Protein AF-A0A1K1MH21-F1 (afdb_monomer_lite)

Structure (mmCIF, N/CA/C/O backbone):
data_AF-A0A1K1MH21-F1
#
_entry.id   AF-A0A1K1MH21-F1
#
loop_
_atom_site.group_PDB
_atom_site.id
_atom_site.type_symbol
_atom_site.label_atom_id
_atom_site.label_alt_id
_atom_site.label_comp_id
_atom_site.label_asym_id
_atom_site.label_entity_id
_atom_site.label_seq_id
_atom_site.pdbx_PDB_ins_code
_atom_site.Cartn_x
_atom_site.Cartn_y
_atom_site.Cartn_z
_atom_site.occupancy
_atom_site.B_iso_or_equiv
_atom_site.auth_seq_id
_atom_site.auth_comp_id
_atom_site.auth_asym_id
_atom_site.auth_atom_id
_atom_site.pdbx_PDB_model_num
ATOM 1 N N . MET A 1 1 ? 69.486 1.616 -48.348 1.00 52.44 1 MET A N 1
ATOM 2 C CA . MET A 1 1 ? 68.065 1.560 -47.936 1.00 52.44 1 MET A CA 1
ATOM 3 C C . MET A 1 1 ? 67.281 2.395 -48.944 1.00 52.44 1 MET A C 1
ATOM 5 O O . MET A 1 1 ? 67.417 3.607 -48.934 1.00 52.44 1 MET A O 1
ATOM 9 N N . ASN A 1 2 ? 66.639 1.754 -49.921 1.00 60.66 2 ASN A N 1
ATOM 10 C CA . ASN A 1 2 ? 66.218 2.388 -51.178 1.00 60.66 2 ASN A CA 1
ATOM 11 C C . ASN A 1 2 ? 64.848 3.083 -51.056 1.00 60.66 2 ASN A C 1
ATOM 13 O O . ASN A 1 2 ? 63.925 2.522 -50.465 1.00 60.66 2 ASN A O 1
ATOM 17 N N . GLU A 1 3 ? 64.702 4.270 -51.650 1.00 65.94 3 GLU A N 1
ATOM 18 C CA . GLU A 1 3 ? 63.504 5.130 -51.573 1.00 65.94 3 GLU A CA 1
ATOM 19 C C . GLU A 1 3 ? 62.234 4.462 -52.131 1.00 65.94 3 GLU A C 1
ATOM 21 O O . GLU A 1 3 ? 61.127 4.755 -51.676 1.00 65.94 3 GLU A O 1
ATOM 26 N N . ARG A 1 4 ? 62.396 3.480 -53.031 1.00 65.81 4 ARG A N 1
ATOM 27 C CA . ARG A 1 4 ? 61.303 2.647 -53.565 1.00 65.81 4 ARG A CA 1
ATOM 28 C C . ARG A 1 4 ? 60.575 1.836 -52.488 1.00 65.81 4 ARG A C 1
ATOM 30 O O . ARG A 1 4 ? 59.359 1.713 -52.536 1.00 65.81 4 ARG A O 1
ATOM 37 N N . ASN A 1 5 ? 61.279 1.366 -51.457 1.00 64.94 5 ASN A N 1
ATOM 38 C CA . ASN A 1 5 ? 60.639 0.601 -50.381 1.00 64.94 5 ASN A CA 1
ATOM 39 C C . ASN A 1 5 ? 59.760 1.501 -49.498 1.00 64.94 5 ASN A C 1
ATOM 41 O O . ASN A 1 5 ? 58.807 1.033 -48.877 1.00 64.94 5 ASN A O 1
ATOM 45 N N . ARG A 1 6 ? 60.070 2.803 -49.430 1.00 67.81 6 ARG A N 1
ATOM 46 C CA . ARG A 1 6 ? 59.313 3.781 -48.638 1.00 67.81 6 ARG A CA 1
ATOM 47 C C . ARG A 1 6 ? 58.031 4.205 -49.356 1.00 67.81 6 ARG A C 1
ATOM 49 O O . ARG A 1 6 ? 57.011 4.380 -48.694 1.00 67.81 6 ARG A O 1
ATOM 56 N N . SER A 1 7 ? 58.059 4.315 -50.687 1.00 64.62 7 SER A N 1
ATOM 57 C CA . SER A 1 7 ? 56.868 4.605 -51.495 1.00 64.62 7 SER A CA 1
ATOM 58 C C . SER A 1 7 ? 55.916 3.409 -51.581 1.00 64.62 7 SER A C 1
ATOM 60 O O . SER A 1 7 ? 54.706 3.600 -51.482 1.00 64.62 7 SER A O 1
ATOM 62 N N . GLU A 1 8 ? 56.431 2.180 -51.663 1.00 66.62 8 GLU A N 1
ATOM 63 C CA . GLU A 1 8 ? 55.614 0.958 -51.620 1.00 66.62 8 GLU A CA 1
ATOM 64 C C . GLU A 1 8 ? 54.968 0.743 -50.244 1.00 66.62 8 GLU A C 1
ATOM 66 O O . GLU A 1 8 ? 53.776 0.442 -50.161 1.00 66.62 8 GLU A O 1
ATOM 71 N N . ALA A 1 9 ? 55.707 0.988 -49.156 1.00 65.38 9 ALA A N 1
ATOM 72 C CA . ALA A 1 9 ? 55.157 0.943 -47.802 1.00 65.38 9 ALA A CA 1
ATOM 73 C C . ALA A 1 9 ? 54.101 2.041 -47.563 1.00 65.38 9 ALA A C 1
ATOM 75 O O . ALA A 1 9 ? 53.067 1.777 -46.947 1.00 65.38 9 ALA A O 1
ATOM 76 N N . ALA A 1 10 ? 54.310 3.252 -48.093 1.00 64.50 10 ALA A N 1
ATOM 77 C CA . ALA A 1 10 ? 53.334 4.340 -48.014 1.00 64.50 10 ALA A CA 1
ATOM 78 C C . ALA A 1 10 ? 52.075 4.062 -48.860 1.00 64.50 10 ALA A C 1
ATOM 80 O O . ALA A 1 10 ? 50.957 4.321 -48.410 1.00 64.50 10 ALA A O 1
ATOM 81 N N . ALA A 1 11 ? 52.227 3.467 -50.048 1.00 62.75 11 ALA A N 1
ATOM 82 C CA . ALA A 1 11 ? 51.112 3.070 -50.906 1.00 62.75 11 ALA A CA 1
A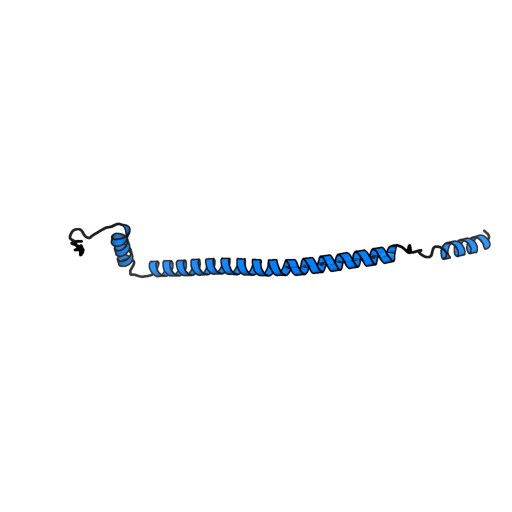TOM 83 C C . ALA A 1 11 ? 50.314 1.887 -50.325 1.00 62.75 11 ALA A C 1
ATOM 85 O O . ALA A 1 11 ? 49.086 1.855 -50.436 1.00 62.75 11 ALA A O 1
ATOM 86 N N . ALA A 1 12 ? 50.981 0.941 -49.657 1.00 62.09 12 ALA A N 1
ATOM 87 C CA . ALA A 1 12 ? 50.333 -0.164 -48.951 1.00 62.09 12 ALA A CA 1
ATOM 88 C C . ALA A 1 12 ? 49.593 0.306 -47.683 1.00 62.09 12 ALA A C 1
ATOM 90 O O . ALA A 1 12 ? 48.497 -0.180 -47.392 1.00 62.09 12 ALA A O 1
ATOM 91 N N . ALA A 1 13 ? 50.137 1.294 -46.964 1.00 60.19 13 ALA A N 1
ATOM 92 C CA . ALA A 1 13 ? 49.492 1.891 -45.794 1.00 60.19 13 ALA A CA 1
ATOM 93 C C . ALA A 1 13 ? 48.247 2.721 -46.165 1.00 60.19 13 ALA A C 1
ATOM 95 O O . ALA A 1 13 ? 47.238 2.663 -45.463 1.00 60.19 13 ALA A O 1
ATOM 96 N N . ALA A 1 14 ? 48.267 3.425 -47.304 1.00 58.88 14 ALA A N 1
ATOM 97 C CA . ALA A 1 14 ? 47.131 4.219 -47.782 1.00 58.88 14 ALA A CA 1
ATOM 98 C C . ALA A 1 14 ? 45.930 3.370 -48.256 1.00 58.88 14 ALA A C 1
ATOM 100 O O . ALA A 1 14 ? 44.793 3.846 -48.233 1.00 58.88 14 ALA A O 1
ATOM 101 N N . LYS A 1 15 ? 46.154 2.105 -48.649 1.00 54.28 15 LYS A N 1
ATOM 102 C CA . LYS A 1 15 ? 45.092 1.184 -49.100 1.00 54.28 15 LYS A CA 1
ATOM 103 C C . LYS A 1 15 ? 44.378 0.436 -47.971 1.00 54.28 15 LYS A C 1
ATOM 105 O O . LYS A 1 15 ? 43.295 -0.091 -48.201 1.00 54.28 15 LYS A O 1
ATOM 110 N N . ARG A 1 16 ? 44.883 0.451 -46.730 1.00 55.12 16 ARG A N 1
ATOM 111 C CA . ARG A 1 16 ? 44.140 -0.051 -45.552 1.00 55.12 16 ARG A CA 1
ATOM 112 C C . ARG A 1 16 ? 43.131 0.980 -45.031 1.00 55.12 16 ARG A C 1
ATOM 114 O O . ARG A 1 16 ? 43.025 1.238 -43.835 1.00 55.12 16 ARG A O 1
ATOM 121 N N . LYS A 1 17 ? 42.352 1.589 -45.922 1.00 53.69 17 LYS A N 1
ATOM 122 C CA . LYS A 1 17 ? 41.269 2.492 -45.535 1.00 53.69 17 LYS A CA 1
ATOM 123 C C . LYS A 1 17 ? 40.005 1.669 -45.289 1.00 53.69 17 LYS A C 1
ATOM 125 O O . LYS A 1 17 ? 39.227 1.442 -46.201 1.00 53.69 17 LYS A O 1
ATOM 130 N N . LYS A 1 18 ? 39.857 1.203 -44.042 1.00 59.94 18 LYS A N 1
ATOM 131 C CA . LYS A 1 18 ? 38.632 0.703 -43.382 1.00 59.94 18 LYS A CA 1
ATOM 132 C C . LYS A 1 1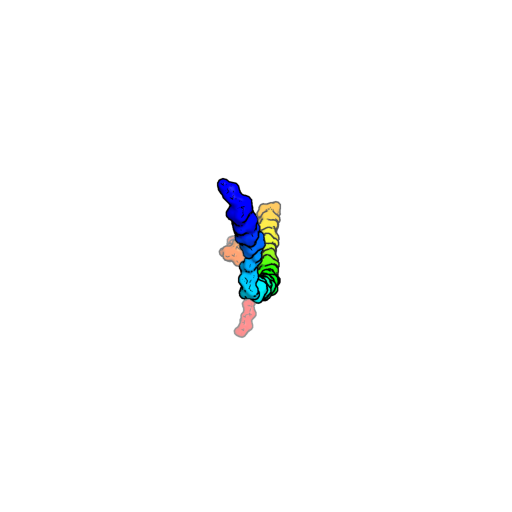8 ? 37.485 0.339 -44.339 1.00 59.94 18 LYS A C 1
ATOM 134 O O . LYS A 1 18 ? 36.532 1.105 -44.490 1.00 59.94 18 LYS A O 1
ATOM 139 N N . GLU A 1 19 ? 37.545 -0.858 -44.913 1.00 58.12 19 GLU A N 1
ATOM 140 C CA . GLU A 1 19 ? 36.390 -1.465 -45.570 1.00 58.12 19 GLU A CA 1
ATOM 141 C C . GLU A 1 19 ? 35.353 -1.821 -44.499 1.00 58.12 19 GLU A C 1
ATOM 143 O O . GLU A 1 19 ? 35.419 -2.851 -43.830 1.00 58.12 19 GLU A O 1
ATOM 148 N N . ARG A 1 20 ? 34.394 -0.920 -44.263 1.00 60.06 20 ARG A N 1
ATOM 149 C CA . ARG A 1 20 ? 33.167 -1.296 -43.560 1.00 60.06 20 ARG A CA 1
ATOM 150 C C . ARG A 1 20 ? 32.405 -2.230 -44.494 1.00 60.06 20 ARG A C 1
ATOM 152 O O . ARG A 1 20 ? 31.911 -1.773 -45.521 1.00 60.06 20 ARG A O 1
ATOM 159 N N . SER A 1 21 ? 32.334 -3.511 -44.131 1.00 62.53 21 SER A N 1
ATOM 160 C CA . SER A 1 21 ? 31.566 -4.524 -44.862 1.00 62.53 21 SER A CA 1
ATOM 161 C C . SER A 1 21 ? 30.160 -3.996 -45.214 1.00 62.53 21 SER A C 1
ATOM 163 O O . SER A 1 21 ? 29.494 -3.417 -44.343 1.00 62.53 21 SER A O 1
ATOM 165 N N . PRO A 1 22 ? 29.687 -4.178 -46.463 1.00 64.94 22 PRO A N 1
ATOM 166 C CA . PRO A 1 22 ? 28.395 -3.662 -46.929 1.00 64.94 22 PRO A CA 1
ATOM 167 C C . PRO A 1 22 ? 27.194 -4.246 -46.164 1.00 64.94 22 PRO A C 1
ATOM 169 O O . PRO A 1 22 ? 26.099 -3.695 -46.228 1.00 64.94 22 PRO A O 1
ATOM 172 N N . VAL A 1 23 ? 27.409 -5.305 -45.377 1.00 64.31 23 VAL A N 1
ATOM 173 C CA . VAL A 1 23 ? 26.388 -5.993 -44.574 1.00 64.31 23 VAL A CA 1
ATOM 174 C C . VAL A 1 23 ? 26.147 -5.316 -43.212 1.00 64.31 23 VAL A C 1
ATOM 176 O O . VAL A 1 23 ? 25.111 -5.514 -42.587 1.00 64.31 23 VAL A O 1
ATOM 179 N N . ILE A 1 24 ? 27.052 -4.444 -42.749 1.00 69.94 24 ILE A N 1
ATOM 180 C CA . ILE A 1 24 ? 26.938 -3.801 -41.424 1.00 69.94 24 ILE A CA 1
ATOM 181 C C . ILE A 1 24 ? 25.788 -2.777 -41.394 1.00 69.94 24 ILE A C 1
ATOM 183 O O . ILE A 1 24 ? 25.147 -2.587 -40.363 1.00 69.94 24 ILE A O 1
ATOM 187 N N . LYS A 1 25 ? 25.496 -2.127 -42.529 1.00 75.00 25 LYS A N 1
ATOM 188 C CA . LYS A 1 25 ? 24.424 -1.123 -42.639 1.00 75.00 25 LYS A CA 1
ATOM 189 C C . LYS A 1 25 ? 23.011 -1.708 -42.447 1.00 75.00 25 LYS A C 1
ATOM 191 O O . LYS A 1 25 ? 22.292 -1.161 -41.612 1.00 75.00 25 LYS A O 1
ATOM 196 N N . PRO A 1 26 ? 22.596 -2.793 -43.135 1.00 80.81 26 PRO A N 1
ATOM 197 C CA . PRO A 1 26 ? 21.277 -3.388 -42.905 1.00 80.81 26 PRO A CA 1
ATOM 198 C C . PRO A 1 26 ? 21.150 -4.024 -41.514 1.00 80.81 26 PRO A C 1
ATOM 200 O O . PRO A 1 26 ? 20.101 -3.894 -40.891 1.00 80.81 26 PRO A O 1
ATOM 203 N N . ILE A 1 27 ? 22.223 -4.626 -40.981 1.00 83.62 27 ILE A N 1
ATOM 204 C CA . ILE A 1 27 ? 22.231 -5.190 -39.619 1.00 83.62 27 ILE A CA 1
ATOM 205 C C . ILE A 1 27 ? 21.994 -4.095 -38.573 1.00 83.62 27 ILE A C 1
ATOM 207 O O . ILE A 1 27 ? 21.190 -4.276 -37.662 1.00 83.62 27 ILE A O 1
ATOM 211 N N . PHE A 1 28 ? 22.655 -2.942 -38.713 1.00 85.38 28 PHE A N 1
ATOM 212 C CA . PHE A 1 28 ? 22.476 -1.828 -37.783 1.00 85.38 28 PHE A CA 1
ATOM 213 C C . PHE A 1 28 ? 21.066 -1.224 -37.866 1.00 85.38 28 PHE A C 1
ATOM 215 O O . PHE A 1 28 ? 20.476 -0.907 -36.837 1.00 85.38 28 PHE A O 1
ATOM 222 N N . GLY A 1 29 ? 20.496 -1.116 -39.073 1.00 85.19 29 GLY A N 1
ATOM 223 C CA . GLY A 1 29 ? 19.112 -0.671 -39.263 1.00 85.19 29 GLY A CA 1
ATOM 224 C C . GLY A 1 29 ? 18.091 -1.624 -38.635 1.00 85.19 29 GLY A C 1
ATOM 225 O O . GLY A 1 29 ? 17.178 -1.178 -37.944 1.00 85.19 29 GLY A O 1
ATOM 226 N N . PHE A 1 30 ? 18.284 -2.933 -38.804 1.00 91.00 30 PHE A N 1
ATOM 227 C CA . PHE A 1 30 ? 17.439 -3.952 -38.183 1.00 91.00 30 PHE A CA 1
ATOM 228 C C . PHE A 1 30 ? 17.547 -3.934 -36.651 1.00 91.00 30 PHE A C 1
ATOM 230 O O . PHE A 1 30 ? 16.532 -3.934 -35.961 1.00 91.00 30 PHE A O 1
ATOM 237 N N . ALA A 1 31 ? 18.763 -3.827 -36.108 1.00 89.88 31 ALA A N 1
ATOM 238 C CA . ALA A 1 31 ? 18.981 -3.717 -34.667 1.00 89.88 31 ALA A CA 1
ATOM 239 C C . ALA A 1 31 ? 18.317 -2.461 -34.069 1.00 89.88 31 ALA A C 1
ATOM 241 O O . ALA A 1 31 ? 17.684 -2.540 -33.016 1.00 89.88 31 ALA A O 1
ATOM 242 N N . ALA A 1 32 ? 18.407 -1.318 -34.758 1.00 89.56 32 ALA A N 1
ATOM 243 C CA . ALA A 1 32 ? 17.728 -0.090 -34.351 1.00 89.56 32 ALA A CA 1
ATOM 244 C C . ALA A 1 32 ? 16.197 -0.243 -34.381 1.00 89.56 32 ALA A C 1
ATOM 246 O O . ALA A 1 32 ? 15.520 0.187 -33.449 1.00 89.56 32 ALA A O 1
ATOM 247 N N . PHE A 1 33 ? 15.650 -0.909 -35.403 1.00 92.81 33 PHE A N 1
ATOM 248 C CA . PHE A 1 33 ? 14.218 -1.194 -35.503 1.00 92.81 33 PHE A CA 1
ATOM 249 C C . PHE A 1 33 ? 13.724 -2.094 -34.361 1.00 92.81 33 PHE A C 1
ATOM 251 O O . PHE A 1 33 ? 12.736 -1.765 -33.704 1.00 92.81 33 PHE A O 1
ATOM 258 N N . CYS A 1 34 ? 14.438 -3.183 -34.059 1.00 93.94 34 CYS A N 1
ATOM 259 C CA . CYS A 1 34 ? 14.114 -4.053 -32.926 1.00 93.94 34 CYS A CA 1
ATOM 260 C C . CYS A 1 34 ? 14.133 -3.295 -31.590 1.00 93.94 34 CYS A C 1
ATOM 262 O O . CYS A 1 34 ? 13.244 -3.501 -30.764 1.00 93.94 34 CYS A O 1
ATOM 264 N N . LEU A 1 35 ? 15.100 -2.390 -31.389 1.00 92.88 35 LEU A N 1
ATOM 265 C CA . LEU A 1 35 ? 15.166 -1.555 -30.185 1.00 92.88 35 LEU A CA 1
ATOM 266 C C . LEU A 1 35 ? 13.962 -0.622 -30.049 1.00 92.88 35 LEU A C 1
ATOM 268 O O . LEU A 1 35 ? 13.410 -0.490 -28.956 1.00 92.88 35 LEU A O 1
ATOM 272 N N . VAL A 1 36 ? 13.536 0.010 -31.145 1.00 92.94 36 VAL A N 1
ATOM 273 C CA . VAL A 1 36 ? 12.344 0.870 -31.152 1.00 92.94 36 VAL A CA 1
ATOM 274 C C . VAL A 1 36 ? 11.093 0.061 -30.808 1.00 92.94 36 VAL A C 1
ATOM 276 O O . VAL A 1 36 ? 10.346 0.460 -29.917 1.00 92.94 36 VAL A O 1
ATOM 279 N N . VAL A 1 37 ? 10.889 -1.099 -31.438 1.00 93.31 37 VAL A N 1
ATOM 280 C CA . VAL A 1 37 ? 9.728 -1.967 -31.166 1.00 93.31 37 VAL A CA 1
ATOM 281 C C . VAL A 1 37 ? 9.712 -2.439 -29.710 1.00 93.31 37 VAL A C 1
ATOM 283 O O . VAL A 1 37 ? 8.686 -2.329 -29.041 1.00 93.31 37 VAL A O 1
ATOM 286 N N . TYR A 1 38 ? 10.852 -2.900 -29.189 1.00 91.12 38 TYR A N 1
ATOM 287 C CA . TYR A 1 38 ? 10.986 -3.298 -27.785 1.00 91.12 38 TYR A CA 1
ATOM 288 C C . TYR A 1 38 ? 10.650 -2.145 -26.828 1.00 91.12 38 TYR A C 1
ATOM 290 O O . TYR A 1 38 ? 9.929 -2.331 -25.846 1.00 91.12 38 TYR A O 1
ATOM 298 N N . SER A 1 39 ? 11.119 -0.935 -27.142 1.00 86.00 39 SER A N 1
ATOM 299 C CA . SER A 1 39 ? 10.866 0.256 -26.326 1.00 86.00 39 SER A CA 1
ATOM 300 C C . SER A 1 39 ? 9.383 0.633 -26.318 1.00 86.00 39 SER A C 1
ATOM 302 O O . SER A 1 39 ? 8.834 0.908 -25.256 1.00 86.00 39 SER A O 1
ATOM 304 N N . VAL A 1 40 ? 8.705 0.576 -27.470 1.00 85.19 40 VAL A N 1
ATOM 305 C CA . VAL A 1 40 ? 7.258 0.839 -27.580 1.00 85.19 40 VAL A CA 1
ATOM 306 C C . VAL A 1 40 ? 6.446 -0.167 -26.757 1.00 85.19 40 VAL A C 1
ATOM 308 O O . VAL A 1 40 ? 5.575 0.242 -25.991 1.00 85.19 40 VAL A O 1
ATOM 311 N N . ILE A 1 41 ? 6.762 -1.464 -26.843 1.00 79.50 41 ILE A N 1
ATOM 312 C CA . ILE A 1 41 ? 6.103 -2.508 -26.035 1.00 79.50 41 ILE A CA 1
ATOM 313 C C . ILE A 1 41 ? 6.310 -2.247 -24.534 1.00 79.50 41 ILE A C 1
ATOM 315 O O . ILE A 1 41 ? 5.364 -2.354 -23.755 1.00 79.50 41 ILE A O 1
ATOM 319 N N . THR A 1 42 ? 7.524 -1.854 -24.136 1.00 76.31 42 THR A N 1
ATOM 320 C CA . THR A 1 42 ? 7.888 -1.575 -22.735 1.00 76.31 42 THR A CA 1
ATOM 321 C C . THR A 1 42 ? 7.181 -0.333 -22.176 1.00 76.31 42 THR A C 1
ATOM 323 O O . THR A 1 42 ? 6.786 -0.302 -21.012 1.00 76.31 42 THR A O 1
ATOM 326 N N . ILE A 1 43 ? 6.982 0.698 -23.002 1.00 74.50 43 ILE A N 1
ATOM 327 C CA . ILE A 1 43 ? 6.238 1.909 -22.621 1.00 74.50 43 ILE A CA 1
ATOM 328 C C . ILE A 1 43 ? 4.759 1.580 -22.375 1.00 74.50 43 ILE A C 1
ATOM 330 O O . ILE A 1 43 ? 4.167 2.066 -21.411 1.00 74.50 43 ILE A O 1
ATOM 334 N N . ILE A 1 44 ? 4.162 0.721 -23.207 1.00 68.44 44 ILE A N 1
ATOM 335 C CA . ILE A 1 44 ? 2.766 0.292 -23.044 1.00 68.44 44 ILE A CA 1
ATOM 336 C C . ILE A 1 44 ? 2.599 -0.539 -21.761 1.00 68.44 44 ILE A C 1
ATOM 338 O O . ILE A 1 44 ? 1.652 -0.317 -21.005 1.00 68.44 44 ILE A O 1
ATOM 342 N N . THR A 1 45 ? 3.531 -1.450 -21.459 1.00 61.03 45 THR A N 1
ATOM 343 C CA . THR A 1 45 ? 3.479 -2.253 -20.224 1.00 61.03 45 THR A CA 1
ATOM 344 C C . THR A 1 45 ? 3.720 -1.430 -18.953 1.00 61.03 45 THR A C 1
ATOM 346 O O . THR A 1 45 ? 3.140 -1.755 -17.915 1.00 61.03 45 THR A O 1
ATOM 349 N N . GLN A 1 46 ? 4.466 -0.320 -19.015 1.00 55.62 46 GLN A N 1
ATOM 350 C CA . GLN A 1 46 ? 4.618 0.605 -17.878 1.00 55.62 46 GLN A CA 1
ATOM 351 C C . GLN A 1 46 ? 3.308 1.312 -17.493 1.00 55.62 46 GLN A C 1
ATOM 353 O O . GLN A 1 46 ? 3.066 1.536 -16.308 1.00 55.62 46 GLN A O 1
ATOM 358 N N . GLN A 1 47 ? 2.418 1.607 -18.445 1.00 50.41 47 GLN A N 1
ATOM 359 C CA . GLN A 1 47 ? 1.131 2.261 -18.152 1.00 50.4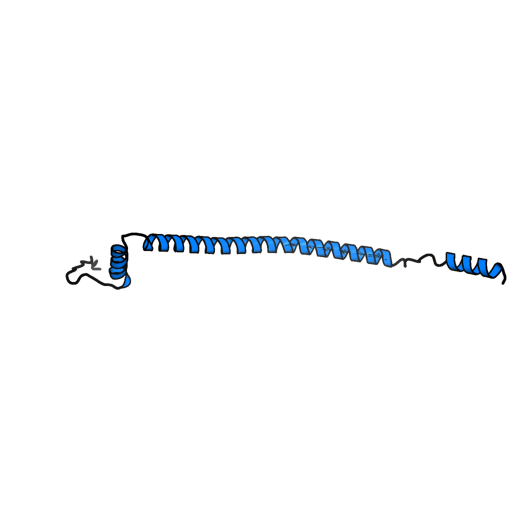1 47 GLN A CA 1
ATOM 360 C C . GLN A 1 47 ? 0.192 1.362 -17.325 1.00 50.41 47 GLN A C 1
ATOM 362 O O . GLN A 1 47 ? -0.501 1.849 -16.430 1.00 50.41 47 GLN A O 1
ATOM 367 N N . VAL A 1 48 ? 0.216 0.043 -17.562 1.00 56.22 48 VAL A N 1
ATOM 368 C CA . VAL A 1 48 ? -0.549 -0.942 -16.771 1.00 56.22 48 VAL A CA 1
ATOM 369 C C . VAL A 1 48 ? -0.001 -1.040 -15.344 1.00 56.22 48 VAL A C 1
ATOM 371 O O . VAL A 1 48 ? -0.771 -1.082 -14.385 1.00 56.22 48 VAL A O 1
ATOM 374 N N . GLN A 1 49 ? 1.323 -0.979 -15.184 1.00 51.16 49 GLN A N 1
ATOM 375 C CA . GLN A 1 49 ? 1.960 -0.972 -13.866 1.00 51.16 49 GLN A CA 1
ATOM 376 C C . GLN A 1 49 ? 1.637 0.310 -13.088 1.00 51.16 49 GLN A C 1
ATOM 378 O O . GLN A 1 49 ? 1.321 0.234 -11.906 1.00 51.16 49 GLN A O 1
ATOM 383 N N . ILE A 1 50 ? 1.629 1.486 -13.729 1.00 57.94 50 ILE A N 1
ATOM 384 C CA . ILE A 1 50 ? 1.284 2.762 -13.072 1.00 57.94 50 ILE A CA 1
ATOM 385 C C . ILE A 1 50 ? -0.153 2.745 -12.522 1.00 57.94 50 ILE A C 1
ATOM 387 O O . ILE A 1 50 ? -0.394 3.274 -11.434 1.00 57.94 50 ILE A O 1
ATOM 391 N N . ALA A 1 51 ? -1.101 2.114 -13.222 1.00 54.56 51 ALA A N 1
ATOM 392 C CA . ALA A 1 51 ? -2.468 1.944 -12.728 1.00 54.56 51 ALA A CA 1
ATOM 393 C C . ALA A 1 51 ? -2.532 0.993 -11.518 1.00 54.56 51 ALA A C 1
ATOM 395 O O . ALA A 1 51 ? -3.182 1.313 -10.524 1.00 54.56 51 ALA A O 1
ATOM 396 N N . GLN A 1 52 ? -1.790 -0.118 -11.551 1.00 54.69 52 GLN A N 1
ATOM 397 C CA . GLN A 1 52 ? -1.705 -1.057 -10.427 1.00 54.69 52 GLN A CA 1
ATOM 398 C C . GLN A 1 52 ? -0.983 -0.469 -9.206 1.00 54.69 52 GLN A C 1
ATOM 400 O O . GLN A 1 52 ? -1.396 -0.708 -8.074 1.00 54.69 52 GLN A O 1
ATOM 405 N N . TYR A 1 53 ? 0.061 0.341 -9.401 1.00 55.41 53 TYR A N 1
ATOM 406 C CA . TYR A 1 53 ? 0.736 1.054 -8.312 1.00 55.41 53 TYR A CA 1
ATOM 407 C C . TYR A 1 53 ? -0.139 2.164 -7.717 1.00 55.41 53 TYR A C 1
ATOM 409 O O . TYR A 1 53 ? -0.032 2.443 -6.524 1.00 55.41 53 TYR A O 1
ATOM 417 N N . LYS A 1 54 ? -1.019 2.793 -8.509 1.00 58.03 54 LYS A N 1
ATOM 418 C CA . LYS A 1 54 ? -2.020 3.741 -7.993 1.00 58.03 54 LYS A CA 1
ATOM 419 C C . LYS A 1 54 ? -3.119 3.042 -7.196 1.00 58.03 54 LYS A C 1
ATOM 421 O O . LYS A 1 54 ? -3.447 3.533 -6.124 1.00 58.03 54 LYS A O 1
ATOM 426 N N . GLN A 1 55 ? -3.628 1.905 -7.671 1.00 56.75 55 GLN A N 1
ATOM 427 C CA . GLN A 1 55 ? -4.628 1.124 -6.935 1.00 56.75 55 GLN A CA 1
ATOM 428 C C . GLN A 1 55 ? -4.071 0.594 -5.612 1.00 56.75 55 GLN A C 1
ATOM 430 O O . GLN A 1 55 ? -4.676 0.831 -4.574 1.00 56.75 55 GLN A O 1
ATOM 435 N N . GLN A 1 56 ? -2.865 0.018 -5.612 1.00 56.84 56 GLN A N 1
ATOM 436 C CA . GLN A 1 56 ? -2.212 -0.420 -4.372 1.00 56.84 56 GLN A CA 1
ATOM 437 C C . GLN A 1 56 ? -1.959 0.743 -3.404 1.00 56.84 56 GLN A C 1
ATOM 439 O O . GLN A 1 56 ? -2.121 0.593 -2.199 1.00 56.84 56 GLN A O 1
ATOM 444 N N . LYS A 1 57 ? -1.596 1.933 -3.903 1.00 55.28 57 LYS A N 1
ATOM 445 C CA . LYS A 1 57 ? -1.455 3.121 -3.045 1.00 55.28 57 LYS A CA 1
ATOM 446 C C . LYS A 1 57 ? -2.784 3.622 -2.488 1.00 55.28 57 LYS A C 1
ATOM 448 O O . LYS A 1 57 ? -2.781 4.175 -1.392 1.00 55.28 57 LYS A O 1
ATOM 453 N N . GLN A 1 58 ? -3.879 3.484 -3.228 1.00 55.88 58 GLN A N 1
ATOM 454 C CA . GLN A 1 58 ? -5.201 3.897 -2.771 1.00 55.88 58 GLN A CA 1
ATOM 455 C C . GLN A 1 58 ? -5.734 2.939 -1.703 1.00 55.88 58 GLN A C 1
ATOM 457 O O . GLN A 1 58 ? -6.125 3.398 -0.638 1.00 55.88 58 GLN A O 1
ATOM 462 N N . GLU A 1 59 ? -5.625 1.633 -1.937 1.00 59.16 59 GLU A N 1
ATOM 463 C CA . GLU A 1 59 ? -6.026 0.596 -0.982 1.00 59.16 59 GLU A CA 1
ATOM 464 C C . GLU A 1 59 ? -5.223 0.686 0.328 1.00 59.16 59 GLU A C 1
ATOM 466 O O . GLU A 1 59 ? -5.788 0.657 1.419 1.00 59.16 59 GLU A O 1
ATOM 471 N N . ILE A 1 60 ? -3.904 0.899 0.238 1.00 59.97 60 ILE A N 1
ATOM 472 C CA . ILE A 1 60 ? -3.052 1.087 1.422 1.00 59.97 60 ILE A CA 1
ATOM 473 C C . ILE A 1 60 ? -3.402 2.383 2.173 1.00 59.97 60 ILE A C 1
ATOM 475 O O . ILE A 1 60 ? -3.341 2.407 3.400 1.00 59.97 60 ILE A O 1
ATOM 479 N N . ASN A 1 61 ? -3.776 3.466 1.481 1.00 59.72 61 ASN A N 1
ATOM 480 C CA . ASN A 1 61 ? -4.191 4.700 2.159 1.00 59.72 61 ASN A CA 1
ATOM 481 C C . ASN A 1 61 ? -5.565 4.568 2.820 1.00 59.72 61 ASN A C 1
ATOM 483 O O . ASN A 1 61 ? -5.723 5.059 3.931 1.00 59.72 61 ASN A O 1
ATOM 487 N N . GLU A 1 62 ? -6.525 3.891 2.190 1.00 60.16 62 GLU A N 1
ATOM 488 C CA . GLU A 1 62 ? -7.835 3.625 2.798 1.00 60.16 62 GLU A CA 1
ATOM 489 C C . GLU A 1 62 ? -7.694 2.818 4.090 1.00 60.16 62 GLU A C 1
ATOM 491 O O . GLU A 1 62 ? -8.230 3.229 5.118 1.00 60.16 62 GLU A O 1
ATOM 496 N N . GLN A 1 63 ? -6.874 1.762 4.087 1.00 61.66 63 GLN A N 1
ATOM 497 C CA . GLN A 1 63 ? -6.602 0.977 5.296 1.00 61.66 63 GLN A CA 1
ATOM 498 C C . GLN A 1 63 ? -5.919 1.807 6.397 1.00 61.66 63 GLN A C 1
ATOM 500 O O . GLN A 1 63 ? -6.230 1.654 7.577 1.00 61.66 63 GLN A O 1
ATOM 505 N N . ILE A 1 64 ? -5.009 2.722 6.039 1.00 66.56 64 ILE A N 1
ATOM 506 C CA . ILE A 1 64 ? -4.361 3.619 7.011 1.00 66.56 64 ILE A CA 1
ATOM 507 C C . ILE A 1 64 ? -5.360 4.634 7.576 1.00 66.56 64 ILE A C 1
ATOM 509 O O . ILE A 1 64 ? -5.310 4.938 8.769 1.00 66.56 64 ILE A O 1
ATOM 513 N N . THR A 1 65 ? -6.252 5.175 6.747 1.00 67.12 65 THR A N 1
ATOM 514 C CA . THR A 1 65 ? -7.278 6.125 7.185 1.00 67.12 65 THR A CA 1
ATOM 515 C C . THR A 1 65 ? -8.287 5.454 8.108 1.00 67.12 65 THR A C 1
ATOM 517 O O . THR A 1 65 ? -8.570 5.997 9.172 1.00 67.12 65 THR A O 1
ATOM 520 N N . GLU A 1 66 ? -8.775 4.266 7.757 1.00 70.12 66 GLU A N 1
ATOM 521 C CA . GLU A 1 66 ? -9.698 3.498 8.595 1.00 70.12 66 GLU A CA 1
ATOM 522 C C . GLU A 1 66 ? -9.057 3.136 9.940 1.00 70.12 66 GLU A C 1
ATOM 524 O O . GLU A 1 66 ? -9.627 3.416 10.997 1.00 70.12 66 GLU A O 1
ATOM 529 N N . ALA A 1 67 ? -7.822 2.621 9.920 1.00 65.25 67 ALA A N 1
ATOM 530 C CA . ALA A 1 67 ? -7.091 2.287 11.137 1.00 65.25 67 ALA A CA 1
ATOM 531 C C . ALA A 1 67 ? -6.841 3.513 12.029 1.00 65.25 67 ALA A C 1
ATOM 533 O O . ALA A 1 67 ? -6.934 3.401 13.250 1.00 65.25 67 ALA A O 1
ATOM 534 N N . ARG A 1 68 ? -6.545 4.685 11.447 1.00 70.44 68 ARG A N 1
ATOM 535 C CA . ARG A 1 68 ? -6.379 5.935 12.206 1.00 70.44 68 ARG A CA 1
ATOM 536 C C . ARG A 1 68 ? -7.688 6.428 12.805 1.00 70.44 68 ARG A C 1
ATOM 538 O O . ARG A 1 68 ? -7.682 6.781 13.974 1.00 70.44 68 ARG A O 1
ATOM 545 N N . MET A 1 69 ? -8.790 6.406 12.055 1.00 72.50 69 MET A N 1
ATOM 546 C CA . MET A 1 69 ? -10.096 6.809 12.590 1.00 72.50 69 MET A CA 1
ATOM 547 C C . MET A 1 69 ? -10.516 5.930 13.768 1.00 72.50 69 MET A C 1
ATOM 549 O O . MET A 1 69 ? -10.937 6.456 14.792 1.00 72.50 69 MET A O 1
ATOM 553 N N . LEU A 1 70 ? -10.334 4.611 13.654 1.00 75.56 70 LEU A N 1
ATOM 554 C CA . LEU A 1 70 ? -10.578 3.678 14.756 1.00 75.56 70 LEU A CA 1
ATOM 555 C C . LEU A 1 70 ? -9.676 3.980 15.958 1.00 75.56 70 LEU A C 1
ATOM 557 O O . LEU A 1 70 ? -10.142 3.984 17.093 1.00 75.56 70 LEU A O 1
ATOM 561 N N . ASN A 1 71 ? -8.389 4.260 15.732 1.00 74.62 71 ASN A N 1
ATOM 562 C CA . ASN A 1 71 ? -7.464 4.588 16.818 1.00 74.62 71 ASN A CA 1
ATOM 563 C C . ASN A 1 71 ? -7.832 5.900 17.529 1.00 74.62 71 ASN A C 1
ATOM 565 O O . ASN A 1 71 ? -7.809 5.963 18.759 1.00 74.62 71 ASN A O 1
ATOM 569 N N . ASP A 1 72 ? -8.204 6.924 16.764 1.00 81.06 72 ASP A N 1
ATOM 570 C CA . ASP A 1 72 ? -8.653 8.214 17.286 1.00 81.06 72 ASP A CA 1
ATOM 571 C C . ASP A 1 72 ? -9.970 8.061 18.069 1.00 81.06 72 ASP A C 1
ATOM 573 O O . ASP A 1 72 ? -10.133 8.658 19.134 1.00 81.06 72 ASP A O 1
ATOM 577 N N . GLU A 1 73 ? -10.888 7.211 17.598 1.00 77.06 73 GLU A N 1
ATOM 578 C CA . GLU A 1 73 ? -12.130 6.872 18.298 1.00 77.06 73 GLU A CA 1
ATOM 579 C C . GLU A 1 73 ? -11.864 6.133 19.616 1.00 77.06 73 GLU A C 1
ATOM 581 O O . GLU A 1 73 ? -12.388 6.538 20.655 1.00 77.06 73 GLU A O 1
ATOM 586 N N . TYR A 1 74 ? -10.999 5.113 19.614 1.00 72.81 74 TYR A N 1
ATOM 587 C CA . TYR A 1 74 ? -10.592 4.424 20.842 1.00 72.81 74 TYR A CA 1
ATOM 588 C C . TYR A 1 74 ? -9.931 5.376 21.833 1.00 72.81 74 TYR A C 1
ATOM 590 O O . TYR A 1 74 ? -10.241 5.338 23.022 1.00 72.81 74 TYR A O 1
ATOM 598 N N . THR A 1 75 ? -9.060 6.263 21.350 1.00 73.00 75 THR A N 1
ATOM 599 C CA . THR A 1 75 ? -8.391 7.261 22.191 1.00 73.00 75 THR A CA 1
ATOM 600 C C . THR A 1 75 ? -9.403 8.225 22.800 1.00 73.00 75 THR A C 1
ATOM 602 O O . THR A 1 75 ? -9.302 8.558 23.976 1.00 73.00 75 THR A O 1
ATOM 605 N N . ARG A 1 76 ? -10.417 8.640 22.035 1.00 73.38 76 ARG A N 1
ATOM 606 C CA . ARG A 1 76 ? -11.494 9.503 22.527 1.00 73.38 76 ARG A CA 1
ATOM 607 C C . ARG A 1 76 ? -12.390 8.804 23.551 1.00 73.38 76 ARG A C 1
ATOM 609 O O . ARG A 1 76 ? -12.760 9.440 24.531 1.00 73.38 76 ARG A O 1
ATOM 616 N N . LEU A 1 77 ? -12.730 7.534 23.335 1.00 71.06 77 LEU A N 1
ATOM 617 C CA . LEU A 1 77 ? -13.491 6.725 24.293 1.00 71.06 77 LEU A CA 1
ATOM 618 C C . LEU A 1 77 ? -12.717 6.565 25.606 1.00 71.06 77 LEU A C 1
ATOM 620 O O . LEU A 1 77 ? -13.266 6.817 26.673 1.00 71.06 77 LEU A O 1
ATOM 624 N N . LEU A 1 78 ? -11.426 6.235 25.519 1.00 69.56 78 LEU A N 1
ATOM 625 C CA . LEU A 1 78 ? -10.543 6.080 26.679 1.00 69.56 78 LEU A CA 1
ATOM 626 C C . LEU A 1 78 ? -10.271 7.401 27.412 1.00 69.56 78 LEU A C 1
ATOM 628 O O . LEU A 1 78 ? -10.063 7.395 28.618 1.00 69.56 78 LEU A O 1
ATOM 632 N N . ALA A 1 79 ? -10.246 8.527 26.697 1.00 70.25 79 ALA A N 1
ATOM 633 C CA . ALA A 1 79 ? -10.030 9.852 27.280 1.00 70.25 79 ALA A CA 1
ATOM 634 C C . ALA A 1 79 ? -11.315 10.505 27.813 1.00 70.25 79 ALA A C 1
ATOM 636 O O . ALA A 1 79 ? -11.248 11.586 28.400 1.00 70.25 79 ALA A O 1
ATOM 637 N N . SER A 1 80 ? -12.485 9.910 27.571 1.00 67.12 80 SER A N 1
ATOM 638 C CA . SER A 1 80 ? -13.742 10.424 28.106 1.00 67.12 80 SER A CA 1
ATOM 639 C C . SER A 1 80 ? -13.911 10.010 29.570 1.00 67.12 80 SER A C 1
ATOM 641 O O . SER A 1 80 ? -13.729 8.847 29.908 1.00 67.12 80 SER A O 1
ATOM 643 N N . ASP A 1 81 ? -14.312 10.952 30.430 1.00 63.47 81 ASP A N 1
ATOM 644 C CA . ASP A 1 81 ? -14.618 10.743 31.864 1.00 63.47 81 ASP A CA 1
ATOM 645 C C . ASP A 1 81 ? -15.829 9.805 32.115 1.00 63.47 81 ASP A C 1
ATOM 647 O O . ASP A 1 81 ? -16.259 9.615 33.252 1.00 63.47 81 ASP A O 1
ATOM 651 N N . ASP A 1 82 ? -16.3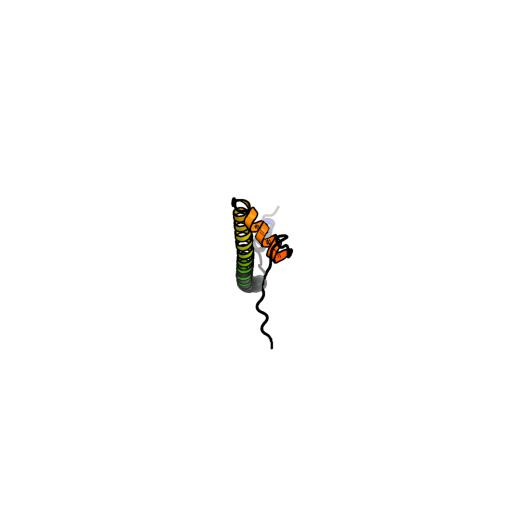96 9.222 31.055 1.00 67.12 82 ASP A N 1
ATOM 652 C CA . ASP A 1 82 ? -17.615 8.402 31.048 1.00 67.12 82 ASP A CA 1
ATOM 653 C C . ASP A 1 82 ? -17.309 6.898 30.878 1.00 67.12 82 ASP A C 1
ATOM 655 O O . ASP A 1 82 ? -18.098 6.113 30.345 1.00 67.12 82 ASP A O 1
ATOM 659 N N . GLU A 1 83 ? -16.121 6.480 31.328 1.00 70.88 83 GLU A N 1
ATOM 660 C CA . GLU A 1 83 ? -15.662 5.085 31.296 1.00 70.88 83 GLU A CA 1
ATOM 661 C C . GLU A 1 83 ? -16.669 4.141 31.981 1.00 70.88 83 GLU A C 1
ATOM 663 O O . GLU A 1 83 ? -16.890 3.014 31.534 1.00 70.88 83 GLU A O 1
ATOM 668 N N . SER A 1 84 ? -17.348 4.616 33.030 1.00 74.75 84 SER A N 1
ATOM 669 C CA . SER A 1 84 ? -18.342 3.846 33.781 1.00 74.75 84 SER A CA 1
ATOM 670 C C . SER A 1 84 ? -19.576 3.482 32.948 1.00 74.75 84 SER A C 1
ATOM 672 O O . SER A 1 84 ? -19.972 2.314 32.956 1.00 74.75 84 SER A O 1
ATOM 674 N N . ALA A 1 85 ? -20.143 4.417 32.178 1.00 77.38 85 ALA A N 1
ATOM 675 C CA . ALA A 1 85 ? -21.296 4.146 31.321 1.00 77.38 85 ALA A CA 1
ATOM 676 C C . ALA A 1 85 ? -20.932 3.219 30.152 1.00 77.38 85 ALA A C 1
ATOM 678 O O . ALA A 1 85 ? -21.716 2.345 29.772 1.00 77.38 85 ALA A O 1
ATOM 679 N N . TYR A 1 86 ? -19.722 3.357 29.598 1.00 75.31 86 TYR A N 1
ATOM 680 C CA . TYR A 1 86 ? -19.222 2.444 28.567 1.00 75.31 86 TYR A CA 1
ATOM 681 C C . TYR A 1 86 ? -19.092 1.008 29.096 1.00 75.31 86 TYR A C 1
ATOM 683 O O . TYR A 1 86 ? -19.566 0.054 28.468 1.00 75.31 86 TYR A O 1
ATOM 691 N N . MET A 1 87 ? -18.498 0.852 30.281 1.00 81.81 87 MET A N 1
ATOM 692 C CA . MET A 1 87 ? -18.345 -0.447 30.934 1.00 81.81 87 MET A CA 1
ATOM 693 C C . MET A 1 87 ? -19.694 -1.066 31.316 1.00 81.81 87 MET A C 1
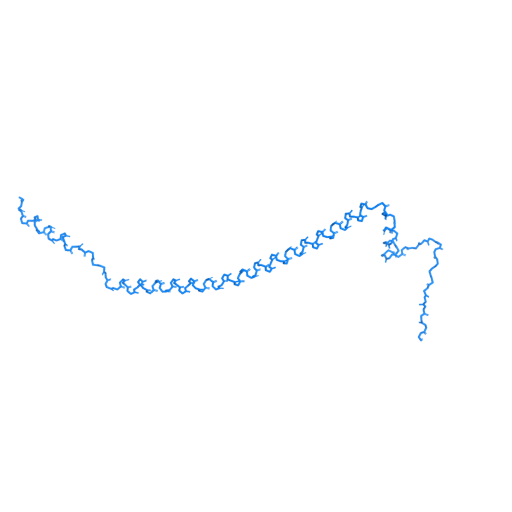ATOM 695 O O . MET A 1 87 ? -19.879 -2.269 31.130 1.00 81.81 87 MET A O 1
ATOM 699 N N . GLU A 1 88 ? -20.656 -0.263 31.779 1.00 84.19 88 GLU A N 1
ATOM 700 C CA . GLU A 1 88 ? -22.032 -0.701 32.042 1.00 84.19 88 GLU A CA 1
ATOM 701 C C . GLU A 1 88 ? -22.702 -1.234 30.767 1.00 84.19 88 GLU A C 1
ATOM 703 O O . GLU A 1 88 ? -23.276 -2.327 30.765 1.00 84.19 88 GLU A O 1
ATOM 708 N N . LYS A 1 89 ? -22.557 -0.522 29.644 1.00 84.50 89 LYS A N 1
ATOM 709 C CA . LYS A 1 89 ? -23.126 -0.932 28.355 1.00 84.50 89 LYS A CA 1
ATOM 710 C C . LYS A 1 89 ? -22.560 -2.272 27.879 1.00 84.50 89 LYS A C 1
ATOM 712 O O . LYS A 1 89 ? -23.319 -3.148 27.472 1.00 84.50 89 LYS A O 1
ATOM 717 N N . ILE A 1 90 ? -21.243 -2.471 27.978 1.00 84.44 90 ILE A N 1
ATOM 718 C CA . ILE A 1 90 ? -20.591 -3.748 27.643 1.00 84.44 90 ILE A CA 1
ATOM 719 C C . I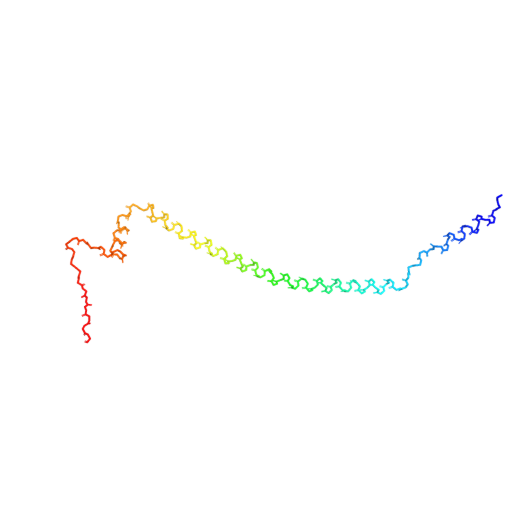LE A 1 90 ? -21.041 -4.865 28.592 1.00 84.44 90 ILE A C 1
ATOM 721 O O . ILE A 1 90 ? -21.344 -5.972 28.137 1.00 84.44 90 ILE A O 1
ATOM 725 N N . ALA A 1 91 ? -21.119 -4.586 29.895 1.00 86.69 91 ALA A N 1
ATOM 726 C CA . ALA A 1 91 ? -21.575 -5.548 30.890 1.00 86.69 91 ALA A CA 1
ATOM 727 C C . ALA A 1 91 ? -22.990 -6.054 30.573 1.00 86.69 91 ALA A C 1
ATOM 729 O O . ALA A 1 91 ? -23.231 -7.259 30.607 1.00 86.69 91 ALA A O 1
ATOM 730 N N . ILE A 1 92 ? -23.893 -5.160 30.174 1.00 87.75 92 ILE A N 1
ATOM 731 C CA . ILE A 1 92 ? -25.270 -5.507 29.823 1.00 87.75 92 ILE A CA 1
ATOM 732 C C . ILE A 1 92 ? -25.358 -6.194 28.450 1.00 87.75 92 ILE A C 1
ATOM 734 O O . ILE A 1 92 ? -25.970 -7.254 28.331 1.00 87.75 92 ILE A O 1
ATOM 738 N N . GLU A 1 93 ? -24.772 -5.612 27.400 1.00 87.00 93 GLU A N 1
ATOM 739 C CA . GLU A 1 93 ? -24.986 -6.049 26.010 1.00 87.00 93 GLU A CA 1
ATOM 740 C C . GLU A 1 93 ? -24.152 -7.268 25.613 1.00 87.00 93 GLU A C 1
ATOM 742 O O . GLU A 1 93 ? -24.597 -8.089 24.810 1.00 87.00 93 GLU A O 1
ATOM 747 N N . LYS A 1 94 ? -22.923 -7.373 26.129 1.00 86.75 94 LYS A N 1
ATOM 748 C CA . LYS A 1 94 ? -21.979 -8.434 25.749 1.00 86.75 94 LYS A CA 1
ATOM 749 C C . LYS A 1 94 ? -21.879 -9.526 26.799 1.00 86.75 94 LYS A C 1
ATOM 751 O O . LYS A 1 94 ? -21.749 -10.691 26.435 1.00 86.75 94 LYS A O 1
ATOM 756 N N . LEU A 1 95 ? -21.913 -9.156 28.077 1.00 87.88 95 LEU A N 1
ATOM 757 C CA . LEU A 1 95 ? -21.729 -10.099 29.183 1.00 87.88 95 LEU A CA 1
ATOM 758 C C . LEU A 1 95 ? -23.055 -10.546 29.809 1.00 87.88 95 LEU A C 1
ATOM 760 O O . LEU A 1 95 ? -23.061 -11.476 30.612 1.00 87.88 95 LEU A O 1
ATOM 764 N N . GLY A 1 96 ? -24.177 -9.926 29.424 1.00 86.56 96 GLY A N 1
ATOM 765 C CA . GLY A 1 96 ? -25.503 -10.277 29.930 1.00 86.56 96 GLY A CA 1
ATOM 766 C C . GLY A 1 96 ? -25.673 -10.008 31.425 1.00 86.56 96 GLY A C 1
ATOM 767 O O . GLY A 1 96 ? -26.562 -10.585 32.051 1.00 86.56 96 GLY A O 1
ATOM 768 N N . TYR A 1 97 ? -24.820 -9.166 32.013 1.00 87.69 97 TYR A N 1
ATOM 769 C CA . TYR A 1 97 ? -24.977 -8.743 33.392 1.00 87.69 97 TYR A CA 1
ATOM 770 C C . TYR A 1 97 ? -26.218 -7.863 33.531 1.00 87.69 97 TYR A C 1
ATOM 772 O O . TYR A 1 97 ? -26.539 -7.040 32.675 1.00 87.69 97 TYR A O 1
ATOM 780 N N . ALA A 1 98 ? -26.909 -8.050 34.645 1.00 86.50 98 ALA A N 1
ATOM 781 C CA . ALA A 1 98 ? -28.033 -7.237 35.068 1.00 86.50 98 ALA A CA 1
ATOM 782 C C . ALA A 1 98 ? -27.813 -6.858 36.528 1.00 86.50 98 ALA A C 1
ATOM 784 O O . ALA A 1 98 ? -27.120 -7.570 37.267 1.00 86.50 98 ALA A O 1
ATOM 785 N N . TYR A 1 99 ? -28.411 -5.754 36.963 1.00 84.44 99 TYR A N 1
ATOM 786 C CA . TYR A 1 99 ? -28.340 -5.416 38.378 1.00 84.44 99 TYR A CA 1
ATOM 787 C C . TYR A 1 99 ? -29.080 -6.478 39.210 1.00 84.44 99 TYR A C 1
ATOM 789 O O . TYR A 1 99 ? -30.098 -7.005 38.756 1.00 84.44 99 TYR A O 1
ATOM 797 N N . PRO A 1 100 ? -28.635 -6.776 40.448 1.00 84.31 100 PRO A N 1
ATOM 798 C CA . PRO A 1 100 ? -29.210 -7.845 41.275 1.00 84.31 100 PRO A CA 1
ATOM 799 C C . PRO A 1 100 ? -30.735 -7.781 41.479 1.00 84.31 100 PRO A C 1
ATOM 801 O O . PRO A 1 100 ? -31.353 -8.792 41.794 1.00 84.31 100 PRO A O 1
ATOM 804 N N . ASN A 1 101 ? -31.341 -6.604 41.293 1.00 85.00 101 ASN A N 1
ATOM 805 C CA . ASN A 1 101 ? -32.771 -6.354 41.479 1.00 85.00 101 ASN A CA 1
ATOM 806 C C . ASN A 1 101 ? -33.477 -5.869 40.195 1.00 85.00 101 ASN A C 1
ATOM 808 O O . ASN A 1 101 ? -34.576 -5.314 40.265 1.00 85.00 101 ASN A O 1
ATOM 812 N N . GLU A 1 102 ? -32.857 -6.028 39.026 1.00 85.38 102 GLU A N 1
ATOM 813 C CA . GLU A 1 102 ? -33.407 -5.551 37.758 1.00 85.38 102 GLU A CA 1
ATOM 814 C C . GLU A 1 102 ? -34.464 -6.516 37.201 1.00 85.38 102 GLU A C 1
ATOM 816 O O . GLU A 1 102 ? -34.229 -7.716 37.071 1.00 85.38 102 GLU A O 1
ATOM 821 N N . ARG A 1 103 ? -35.645 -5.996 36.842 1.00 82.75 103 ARG A N 1
ATOM 822 C CA . ARG A 1 103 ? -36.696 -6.760 36.152 1.00 82.75 103 ARG A CA 1
ATOM 823 C C . ARG A 1 103 ? -36.922 -6.169 34.767 1.00 82.75 103 ARG A C 1
ATOM 825 O O . ARG A 1 103 ? -37.417 -5.051 34.655 1.00 82.75 103 ARG A O 1
ATOM 832 N N . ARG A 1 104 ? -36.576 -6.929 33.726 1.00 78.25 104 ARG A N 1
ATOM 833 C CA . ARG A 1 104 ? -36.780 -6.555 32.320 1.00 78.25 104 ARG A CA 1
ATOM 834 C C . ARG A 1 104 ? -38.008 -7.271 31.767 1.00 78.25 104 ARG A C 1
ATOM 836 O O . ARG A 1 104 ? -38.124 -8.486 31.905 1.00 78.25 104 ARG A O 1
ATOM 843 N N . PHE A 1 105 ? -38.917 -6.521 31.155 1.00 85.12 105 PHE A N 1
ATOM 844 C CA . PHE A 1 105 ? -40.101 -7.063 30.492 1.00 85.12 105 PHE A CA 1
ATOM 845 C C . PHE A 1 105 ? -39.877 -7.027 28.984 1.00 85.12 105 PHE A C 1
ATOM 847 O O . PHE A 1 105 ? -39.541 -5.979 28.435 1.00 85.12 105 PHE A O 1
ATOM 854 N N . TYR A 1 106 ? -40.067 -8.163 28.324 1.00 82.75 106 TYR A N 1
ATOM 855 C CA . TYR A 1 106 ? -39.987 -8.271 26.873 1.00 82.75 106 TYR A CA 1
ATOM 856 C C . TYR A 1 106 ? -41.394 -8.496 26.329 1.00 82.75 106 TYR A C 1
ATOM 858 O O . TYR A 1 106 ? -42.146 -9.308 26.870 1.00 82.75 106 TYR A O 1
ATOM 866 N N . VAL A 1 107 ? -41.756 -7.763 25.277 1.00 83.38 107 VAL A N 1
ATOM 867 C CA . VAL A 1 107 ? -43.010 -8.002 24.562 1.00 83.38 107 VAL A CA 1
ATOM 868 C C . VAL A 1 107 ? -42.822 -9.279 23.756 1.00 83.38 107 VAL A C 1
ATOM 870 O O . VAL A 1 107 ? -42.016 -9.318 22.831 1.00 83.38 107 VAL A O 1
ATOM 873 N N . VAL A 1 108 ? -43.526 -10.336 24.147 1.00 82.12 108 VAL A N 1
ATOM 874 C CA . VAL A 1 108 ? -43.569 -11.580 23.382 1.00 82.12 108 VAL A CA 1
ATOM 875 C C . VAL A 1 108 ? -44.824 -11.518 22.527 1.00 82.12 108 VAL A C 1
ATOM 877 O O . VAL A 1 108 ? -45.936 -11.592 23.051 1.00 82.12 108 VAL A O 1
ATOM 880 N N . GLU A 1 109 ? -44.652 -11.327 21.221 1.00 82.25 109 GLU A N 1
ATOM 881 C CA . GLU A 1 109 ? -45.749 -11.504 20.273 1.00 82.25 109 GLU A CA 1
ATOM 882 C C . GLU A 1 109 ? -46.114 -12.994 20.247 1.00 82.25 109 GLU A C 1
ATOM 884 O O . GLU A 1 109 ? -45.281 -13.851 19.946 1.00 82.25 109 GLU A O 1
ATOM 889 N N . VAL A 1 110 ? -47.346 -13.310 20.651 1.00 78.81 110 VAL A N 1
ATOM 890 C CA . VAL A 1 110 ? -47.883 -14.672 20.605 1.00 78.81 110 VAL A CA 1
ATOM 891 C C . VAL A 1 110 ? -48.435 -14.882 19.200 1.00 78.81 110 VAL A C 1
ATOM 893 O O . VAL A 1 110 ? -49.406 -14.228 18.824 1.00 78.81 110 VAL A O 1
ATOM 896 N N . ASN A 1 111 ? -47.772 -15.750 18.440 1.00 62.66 111 ASN A N 1
ATOM 897 C CA . ASN A 1 111 ? -48.191 -16.174 17.103 1.00 62.66 111 ASN A CA 1
ATOM 898 C C . ASN A 1 111 ? -49.248 -17.281 17.180 1.00 62.66 111 ASN A C 1
ATOM 900 O O . ASN A 1 111 ? -49.100 -18.160 18.063 1.00 62.66 111 ASN A O 1
#

Radius of gyration: 43.08 Å; chains: 1; bounding box: 116×27×95 Å

Sequence (111 aa):
MNERNRSEAAAAAAKRKKERSPVIKPIFGFAAFCLVVYSVITIITQQVQIAQYKQQKQEINEQITEARMLNDEYTRLLASDDESAYMEKIAIEKLGYAYPNERRFYVVEVN

Foldseek 3Di:
DDVVVVVVVVVVVVVPPDDPDPVVVVVVVVVVVVVVVVVVVVVVVVVVVVVVVVVVVVVVVVVVVVVVVVVVVVVVQVPDPVVVVVVVCCCCPPVVDDPPPDDDDDDDDDD

Secondary structure (DSSP, 8-state):
--HHHHHHHHHHHHH------TTHHHHHHHHHHHHHHHHHHHHHHHHHHHHHHHHHHHHHHHHHHHHHHHHHHHHHHHHSTTHHHHHHHHHHHTT----TT----------

pLDDT: mean 72.15, std 12.18, range [50.41, 93.94]